Protein 1LB6 (pdb70)

CATH classification: 2.60.210.10

InterPro domains:
  IPR001293 Zinc finger, TRAF-type [PF02176] (204-261)
  IPR001293 Zinc finger, TRAF-type [PS50145] (151-192)
  IPR001293 Zinc finger, TRAF-type [PS50145] (204-258)
  IPR001841 Zinc finger, RING-type [PF13923] (69-107)
  IPR001841 Zinc finger, RING-type [PS50089] (70-109)
  IPR001841 Zinc finger, RING-type [SM00184] (70-108)
  IPR002083 MATH/TRAF domain [PS50144] (350-499)
  IPR002083 MATH/TRAF domain [SM00061] (355-482)
  IPR008974 TRAF-like [G3DSA:2.60.210.10] (304-502)
  IPR012227 TNF receptor-associated factor TRAF, metazoa [PIRSF015614] (44-505)
  IPR013083 Zinc finger, RING/FYVE/PHD-type [G3DSA:3.30.40.10] (50-160)
  IPR013083 Zinc finger, RING/FYVE/PHD-type [G3DSA:3.30.40.10] (161-210)
  IPR013083 Zinc finger, RING/FYVE/PHD-type [G3DSA:3.30.40.10] (211-270)
  IPR017907 Zinc finger, RING-type, conserved site [PS00518] (85-94)
  IPR027139 TNF receptor-associated factor 6, C3HC3D-type RING zinc finger [cd16643] (67-124)
  IPR037309 TNF receptor-associated factor 6, MATH domain [cd03776] (351-500)
  IPR041310 TNF receptor-associated factor 6, zinc finger 2 [PF18048] (157-183)
  IPR049342 TRAF1-6, MATH domain [PF21355] (373-496)

Organism: Homo sapiens (NCBI:txid9606)

B-factor: mean 21.4, std 8.07, range [10.92, 54.02]

Foldseek 3Di:
DDQKAKDKFKAALLVVLVVCLQVVHWDKDKGAFDARDVVGWTKIKIWTQAHCPDVVAHQAIWIWMWTFDDPNVVVDDPQDWFKKKKWWWFPDDVVPTDIQIDMGTDDRVDPSRGYDPHGIDPDIDTGPHSDGNVVVVVGVCADNRIIMMMMITDD/DDDDDDDDD

Solvent-accessible surface area: 9050 Å² total; per-residue (Å²): 157,185,121,58,12,87,57,66,14,145,8,33,104,1,19,128,32,38,122,30,4,110,104,103,98,109,8,62,35,59,6,82,35,15,70,16,34,168,77,2,5,54,2,2,0,22,1,33,4,36,58,42,81,25,162,228,12,28,43,63,0,2,0,3,5,2,3,27,56,12,129,46,14,108,143,28,89,66,38,1,110,19,41,2,89,0,2,0,34,6,30,33,129,75,110,113,112,113,70,50,62,33,74,4,95,13,96,60,117,39,111,3,4,74,101,7,128,84,96,95,7,58,51,0,3,0,4,35,44,3,3,63,20,88,14,23,192,116,88,61,0,48,117,135,65,26,0,33,0,55,0,32,2,45,111,204,57,126,25,89,51,51,85,96

Structure (mmCIF, N/CA/C/O backbone):
data_1LB6
#
_entry.id   1LB6
#
_cell.length_a   39.879
_cell.length_b   43.815
_cell.length_c   101.435
_cell.angle_alpha   90.00
_cell.angle_beta   90.00
_cell.angle_gamma   90.00
#
_symmetry.space_group_name_H-M   'P 21 21 21'
#
loop_
_entity.id
_entity.type
_entity.pdbx_description
1 polymer 'TNF receptor-associated factor 6'
2 polymer 'CD40 antigen'
3 water water
#
loop_
_atom_site.group_PDB
_atom_site.id
_atom_site.type_symbol
_atom_site.label_atom_id
_atom_site.label_alt_id
_ato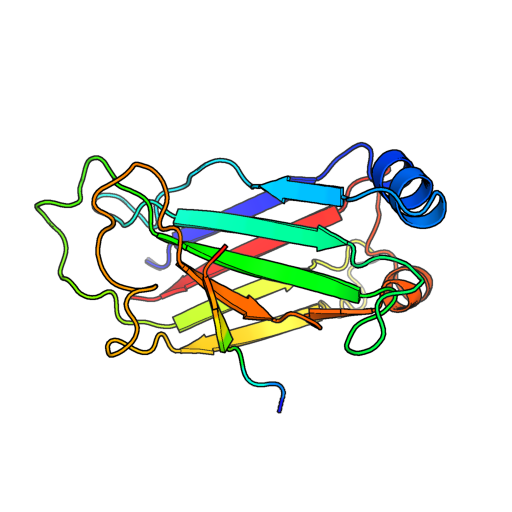m_site.label_comp_id
_atom_site.label_asym_id
_atom_site.label_entity_id
_atom_site.label_seq_id
_atom_site.pdbx_PDB_ins_code
_atom_site.Cartn_x
_atom_site.Cartn_y
_atom_site.Cartn_z
_atom_site.occupancy
_atom_site.B_iso_or_equiv
_atom_site.auth_seq_id
_atom_site.auth_comp_id
_atom_site.auth_asym_id
_atom_site.auth_atom_id
_atom_site.pdbx_PDB_model_num
ATOM 1 N N . GLN A 1 1 ? 4.120 8.098 38.950 1.00 27.27 347 GLN A N 1
ATOM 2 C CA . GLN A 1 1 ? 3.920 7.709 37.521 1.00 27.48 347 GLN A CA 1
ATOM 3 C C . GLN A 1 1 ? 4.482 8.773 36.586 1.00 27.73 347 GLN A C 1
ATOM 4 O O . GLN A 1 1 ? 4.625 9.937 36.965 1.00 27.44 347 GLN A O 1
ATOM 6 N N . GLN A 1 2 ? 4.823 8.364 35.370 1.00 28.15 348 GLN A N 1
ATOM 7 C CA . GLN A 1 2 ? 5.357 9.298 34.391 1.00 28.33 348 GLN A CA 1
ATOM 8 C C . GLN A 1 2 ? 4.165 9.995 33.745 1.00 28.28 348 GLN A C 1
ATOM 9 O O . GLN A 1 2 ? 3.025 9.569 33.931 1.00 28.37 348 GLN A O 1
ATOM 15 N N . CYS A 1 3 ? 4.398 11.077 33.007 1.00 27.72 349 CYS A N 1
ATOM 16 C CA . CYS A 1 3 ? 3.270 11.771 32.412 1.00 27.37 349 CYS A CA 1
ATOM 17 C C . CYS A 1 3 ? 3.427 12.215 30.961 1.00 26.00 349 CYS A C 1
ATOM 18 O O . CYS A 1 3 ? 2.519 12.839 30.423 1.00 25.95 349 CYS A O 1
ATOM 21 N N . ASN A 1 4 ? 4.544 11.891 30.319 1.00 24.42 350 ASN A N 1
ATOM 22 C CA . ASN A 1 4 ? 4.711 12.292 28.921 1.00 22.59 350 ASN A CA 1
ATOM 23 C C . ASN A 1 4 ? 3.854 11.453 27.975 1.00 21.47 350 ASN A C 1
ATOM 24 O O . ASN A 1 4 ? 3.647 10.259 28.198 1.00 20.87 350 ASN A O 1
ATOM 29 N N . GLY A 1 5 ? 3.355 12.099 26.924 1.00 19.93 351 GLY A N 1
ATOM 30 C CA . GLY A 1 5 ? 2.552 11.410 25.927 1.00 18.85 351 GLY A CA 1
ATOM 31 C C . GLY A 1 5 ? 3.499 10.853 24.883 1.00 17.95 351 GLY A C 1
ATOM 32 O O . GLY A 1 5 ? 4.341 11.577 24.359 1.00 17.88 351 GLY A O 1
ATOM 33 N N . ILE A 1 6 ? 3.363 9.571 24.571 1.00 17.05 352 ILE A N 1
ATOM 34 C CA . ILE A 1 6 ? 4.245 8.918 23.612 1.00 16.21 352 ILE A CA 1
ATOM 35 C C . ILE A 1 6 ? 3.431 8.163 22.568 1.00 15.34 352 ILE A C 1
ATOM 36 O O . ILE A 1 6 ? 2.486 7.452 22.905 1.00 14.87 352 ILE A O 1
ATOM 41 N N . TYR A 1 7 ? 3.800 8.322 21.301 1.00 14.52 353 TYR A N 1
ATOM 42 C CA . TYR A 1 7 ? 3.111 7.630 20.224 1.00 14.11 353 TYR A CA 1
ATOM 43 C C . TYR A 1 7 ? 4.126 6.836 19.415 1.00 14.20 353 TYR A C 1
ATOM 44 O O . TYR A 1 7 ? 5.234 7.313 19.161 1.00 13.97 353 TYR A O 1
ATOM 53 N N . ILE A 1 8 ? 3.742 5.625 19.022 1.00 13.30 354 ILE A N 1
ATOM 54 C CA . ILE A 1 8 ? 4.596 4.766 18.209 1.00 13.45 354 ILE A CA 1
ATOM 55 C C . ILE A 1 8 ? 3.927 4.647 16.846 1.00 13.65 354 ILE A C 1
ATOM 56 O O . ILE A 1 8 ? 2.813 4.137 16.728 1.00 13.10 354 ILE A O 1
ATOM 61 N N . TRP A 1 9 ? 4.607 5.140 15.821 1.00 13.54 355 TRP A N 1
ATOM 62 C CA . TRP A 1 9 ? 4.069 5.103 14.470 1.00 14.10 355 TRP A CA 1
ATOM 63 C C . TRP A 1 9 ? 4.711 3.988 13.657 1.00 15.32 355 TRP A C 1
ATOM 64 O O . TRP A 1 9 ? 5.916 3.994 13.404 1.00 15.13 355 TRP A O 1
ATOM 75 N N . LYS A 1 10 ? 3.895 3.012 13.274 1.00 16.37 356 LYS A N 1
ATOM 76 C CA . LYS A 1 10 ? 4.379 1.892 12.483 1.00 17.96 356 LYS A CA 1
ATOM 77 C C . LYS A 1 10 ? 4.076 2.168 11.015 1.00 17.57 356 LYS A C 1
ATOM 78 O O . LYS A 1 10 ? 2.918 2.302 10.626 1.00 17.67 356 LYS A O 1
ATOM 84 N N . ILE A 1 11 ? 5.123 2.267 10.208 1.00 17.52 357 ILE A N 1
ATOM 85 C CA . ILE A 1 11 ? 4.965 2.511 8.780 1.00 17.98 357 ILE A CA 1
ATOM 86 C C . ILE A 1 11 ? 5.279 1.223 8.013 1.00 18.12 357 ILE A C 1
ATOM 87 O O . ILE A 1 11 ? 6.447 0.880 7.810 1.00 18.06 357 ILE A O 1
ATOM 92 N N . GLY A 1 12 ? 4.229 0.521 7.586 1.00 18.40 358 GLY A N 1
ATOM 93 C CA . GLY A 1 12 ? 4.403 -0.728 6.858 1.00 18.80 358 GLY A CA 1
ATOM 94 C C . GLY A 1 12 ? 4.641 -0.550 5.365 1.00 19.16 358 GLY A C 1
ATOM 95 O O . GLY A 1 12 ? 4.672 0.574 4.875 1.00 18.50 358 GLY A O 1
ATOM 96 N N . ASN A 1 13 ? 4.798 -1.660 4.643 1.00 19.72 359 ASN A N 1
ATOM 97 C CA . ASN A 1 13 ? 5.041 -1.630 3.197 1.00 20.43 359 ASN A CA 1
ATOM 98 C C . ASN A 1 13 ? 6.086 -0.568 2.860 1.00 19.88 359 ASN A C 1
ATOM 99 O O . ASN A 1 13 ? 5.933 0.184 1.896 1.00 19.46 359 ASN A O 1
ATOM 104 N N . PHE A 1 14 ? 7.154 -0.506 3.644 1.00 19.63 360 PHE A N 1
ATOM 105 C CA . PHE A 1 14 ? 8.166 0.510 3.410 1.00 19.60 360 PHE A CA 1
ATOM 106 C C . PHE A 1 14 ? 8.898 0.323 2.084 1.00 19.46 360 PHE A C 1
ATOM 107 O O . PHE A 1 14 ? 9.242 1.298 1.417 1.00 19.26 360 PHE A O 1
ATOM 115 N N . GLY A 1 15 ? 9.144 -0.927 1.708 1.00 19.36 361 GLY A N 1
ATOM 116 C CA . GLY A 1 15 ? 9.825 -1.194 0.455 1.00 19.83 361 GLY A CA 1
ATOM 117 C C . GLY A 1 15 ? 9.109 -0.536 -0.708 1.00 20.19 361 GLY A C 1
ATOM 118 O O . GLY A 1 15 ? 9.739 -0.082 -1.670 1.00 20.32 361 GLY A O 1
ATOM 119 N N . MET A 1 16 ? 7.783 -0.474 -0.614 1.00 20.55 362 MET A N 1
ATOM 120 C CA . MET A 1 16 ? 6.969 0.132 -1.659 1.00 20.91 362 MET A CA 1
ATOM 121 C C . MET A 1 16 ? 7.245 1.635 -1.745 1.00 20.09 362 MET A C 1
ATOM 122 O O . MET A 1 16 ? 7.334 2.200 -2.837 1.00 18.97 362 MET A O 1
ATOM 127 N N . HIS A 1 17 ? 7.371 2.279 -0.586 1.00 18.60 363 HIS A N 1
ATOM 128 C CA . HIS A 1 17 ? 7.649 3.712 -0.539 1.00 17.94 363 HIS A CA 1
ATOM 129 C C . HIS A 1 17 ? 9.025 4.004 -1.136 1.00 17.55 363 HIS A C 1
ATOM 130 O O . HIS A 1 17 ? 9.200 4.989 -1.852 1.00 17.00 363 HIS A O 1
ATOM 137 N N . LEU A 1 18 ? 9.998 3.147 -0.842 1.00 17.39 364 LEU A N 1
ATOM 138 C CA . LEU A 1 18 ? 11.343 3.335 -1.381 1.00 17.92 364 LEU A CA 1
ATOM 139 C C . LEU A 1 18 ? 11.346 3.237 -2.904 1.00 17.95 364 LEU A C 1
ATOM 140 O O . LEU A 1 18 ? 11.984 4.046 -3.585 1.00 16.66 364 LEU A O 1
ATOM 145 N N . LYS A 1 19 ? 10.625 2.257 -3.442 1.00 18.13 365 LYS A N 1
ATOM 146 C CA . LYS A 1 19 ? 10.568 2.092 -4.891 1.00 19.03 365 LYS A CA 1
ATOM 147 C C . LYS A 1 19 ? 9.959 3.330 -5.537 1.00 18.90 365 LYS A C 1
ATOM 148 O O . LYS A 1 19 ? 10.402 3.768 -6.596 1.00 18.91 365 LYS A O 1
ATOM 154 N N . CYS A 1 20 ? 8.939 3.880 -4.890 1.00 18.77 366 CYS A N 1
ATOM 155 C CA . CYS A 1 20 ? 8.266 5.067 -5.387 1.00 18.85 366 CYS A CA 1
ATOM 156 C C . CYS A 1 20 ? 9.248 6.246 -5.418 1.00 17.99 366 CYS A C 1
ATOM 157 O O . CYS A 1 20 ? 9.349 6.953 -6.419 1.00 17.39 366 CYS A O 1
ATOM 160 N N . GLN A 1 21 ? 9.978 6.439 -4.323 1.00 17.58 367 GLN A N 1
ATOM 161 C CA . GLN A 1 21 ? 10.955 7.520 -4.221 1.00 17.02 367 GLN A CA 1
ATOM 162 C C . GLN A 1 21 ? 12.013 7.389 -5.318 1.00 17.33 367 GLN A C 1
ATOM 163 O O . GLN A 1 21 ? 12.432 8.380 -5.911 1.00 16.38 367 GLN A O 1
ATOM 169 N N . GLU A 1 22 ? 12.427 6.159 -5.600 1.00 17.79 368 GLU A N 1
ATOM 170 C CA . GLU A 1 22 ? 13.437 5.910 -6.622 1.00 19.17 368 GLU A CA 1
ATOM 171 C C . GLU A 1 22 ? 12.895 6.167 -8.026 1.00 19.42 368 GLU A C 1
ATOM 172 O O . GLU A 1 22 ? 13.650 6.402 -8.966 1.00 19.63 368 GLU A O 1
ATOM 178 N N . GLU A 1 23 ? 11.574 6.151 -8.147 1.00 20.05 369 GLU A N 1
ATOM 179 C CA . GLU A 1 23 ? 10.895 6.389 -9.412 1.00 21.04 369 GLU A CA 1
ATOM 180 C C . GLU A 1 23 ? 10.687 7.907 -9.553 1.00 20.93 369 GLU A C 1
ATOM 181 O O . GLU A 1 23 ? 10.077 8.385 -10.510 1.00 21.33 369 GLU A O 1
ATOM 187 N N . GLU A 1 24 ? 11.220 8.651 -8.586 1.00 20.40 370 GLU A N 1
ATOM 188 C CA . GLU A 1 24 ? 11.130 10.115 -8.548 1.00 20.30 370 GLU A CA 1
ATOM 189 C C . GLU A 1 24 ? 9.710 10.641 -8.329 1.00 20.12 370 GLU A C 1
ATOM 190 O O . GLU A 1 24 ? 9.342 11.708 -8.828 1.00 19.69 370 GLU A O 1
ATOM 196 N N . LYS A 1 25 ? 8.915 9.883 -7.583 1.00 19.64 371 LYS A N 1
ATOM 197 C CA . LYS A 1 25 ? 7.549 10.283 -7.273 1.00 19.63 371 LYS A CA 1
ATOM 198 C C . LYS A 1 25 ? 7.483 10.679 -5.804 1.00 18.76 371 LYS A C 1
ATOM 199 O O . LYS A 1 25 ? 8.196 10.119 -4.971 1.00 17.93 371 LYS A O 1
ATOM 205 N N . PRO A 1 26 ? 6.630 11.658 -5.470 1.00 17.83 372 PRO A N 1
ATOM 206 C CA . PRO A 1 26 ? 6.530 12.080 -4.078 1.00 17.23 372 PRO A CA 1
ATOM 207 C C . PRO A 1 26 ? 6.098 10.968 -3.148 1.00 16.57 372 PRO A C 1
ATOM 208 O O . PRO A 1 26 ? 5.290 10.111 -3.511 1.00 16.40 372 PRO A O 1
ATOM 212 N N . VAL A 1 27 ? 6.670 10.988 -1.952 1.00 15.23 373 VAL A N 1
ATOM 213 C CA . VAL A 1 27 ? 6.344 10.035 -0.910 1.00 14.47 373 VAL A CA 1
ATOM 214 C C . VAL A 1 27 ? 6.115 10.870 0.342 1.00 13.85 373 VAL A C 1
ATOM 215 O O . VAL A 1 27 ? 7.066 11.328 0.971 1.00 13.70 373 VAL A O 1
ATOM 219 N N . VAL A 1 28 ? 4.847 11.085 0.678 1.00 13.53 374 VAL A N 1
ATOM 220 C CA . VAL A 1 28 ? 4.470 11.866 1.851 1.00 13.64 374 VAL A CA 1
ATOM 221 C C . VAL A 1 28 ? 3.393 11.088 2.589 1.00 13.66 374 VAL A C 1
ATOM 222 O O . VAL A 1 28 ? 2.350 10.779 2.020 1.00 13.71 374 VAL A O 1
ATOM 226 N N . ILE A 1 29 ? 3.652 10.770 3.852 1.00 13.43 375 ILE A N 1
ATOM 227 C CA . ILE A 1 29 ? 2.701 10.017 4.657 1.00 14.37 375 ILE A CA 1
ATOM 228 C C . ILE A 1 29 ? 2.597 10.647 6.035 1.00 14.17 375 ILE A C 1
ATOM 229 O O . ILE A 1 29 ? 3.553 11.237 6.528 1.00 14.47 375 ILE A O 1
ATOM 234 N N . HIS A 1 30 ? 1.432 10.525 6.652 1.00 13.97 376 HIS A N 1
ATOM 235 C CA . HIS A 1 30 ? 1.208 11.107 7.970 1.00 13.83 376 HIS A CA 1
ATOM 236 C C . HIS A 1 30 ? 0.808 10.037 8.965 1.00 13.87 376 HIS A C 1
ATOM 237 O O . HIS A 1 30 ? 0.253 9.008 8.593 1.00 14.05 376 HIS A O 1
ATOM 244 N N . SER A 1 31 ? 1.090 10.287 10.235 1.00 13.59 377 SER A N 1
ATOM 245 C CA . SER A 1 31 ? 0.700 9.353 11.279 1.00 13.49 377 SER A CA 1
ATOM 246 C C . SER A 1 31 ? -0.735 9.695 11.618 1.00 13.75 377 SER A C 1
ATOM 247 O O . SER A 1 31 ? -1.236 10.752 11.239 1.00 13.54 377 SER A O 1
ATOM 250 N N . PRO A 1 32 ? -1.438 8.775 12.284 1.00 14.57 378 PRO A N 1
ATOM 251 C CA . PRO A 1 32 ? -2.812 9.127 12.642 1.00 14.75 378 PRO A CA 1
ATOM 252 C C . PRO A 1 32 ? -2.668 10.270 13.666 1.00 14.94 378 PRO A C 1
ATOM 2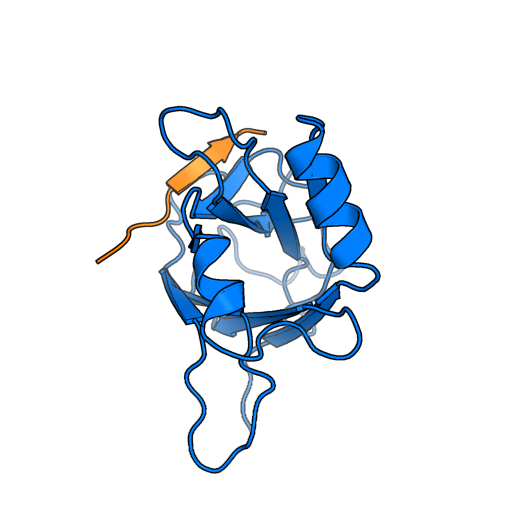53 O O . PRO A 1 32 ? -1.584 10.459 14.238 1.00 15.23 378 PRO A O 1
ATOM 257 N N . GLY A 1 33 ? -3.729 11.034 13.898 1.00 15.32 379 GLY A N 1
ATOM 258 C CA . GLY A 1 33 ? -3.639 12.094 14.887 1.00 15.19 379 GLY A CA 1
ATOM 259 C C . GLY A 1 33 ? -3.603 11.392 16.230 1.00 15.35 379 GLY A C 1
ATOM 260 O O . GLY A 1 33 ? -4.294 10.393 16.413 1.00 15.41 379 GLY A O 1
ATOM 261 N N . PHE A 1 34 ? -2.791 11.878 17.158 1.00 14.92 380 PHE A N 1
ATOM 262 C CA . PHE A 1 34 ? -2.708 11.248 18.469 1.00 14.90 380 PHE A CA 1
ATOM 263 C C . PHE A 1 34 ? -2.674 12.310 19.554 1.00 14.74 380 PHE A C 1
ATOM 264 O O . PHE A 1 34 ? -2.243 13.442 19.311 1.00 13.56 380 PHE A O 1
ATOM 272 N N . TYR A 1 35 ? -3.159 11.949 20.739 1.00 14.83 381 TYR A N 1
ATOM 273 C CA . TYR A 1 35 ? -3.185 12.881 21.860 1.00 15.82 381 TYR A CA 1
ATOM 274 C C . TYR A 1 35 ? -2.027 12.703 22.825 1.00 16.16 381 TYR A C 1
ATOM 275 O O . TYR A 1 35 ? -1.602 11.585 23.117 1.00 16.23 381 TYR A O 1
ATOM 284 N N . THR A 1 36 ? -1.517 13.823 23.323 1.00 15.71 382 THR A N 1
ATOM 285 C CA . THR A 1 36 ? -0.391 13.789 24.242 1.00 15.96 382 THR A CA 1
ATOM 286 C C . THR A 1 36 ? -0.833 13.340 25.628 1.00 16.08 382 THR A C 1
ATOM 287 O O . THR A 1 36 ? -0.005 13.099 26.498 1.00 16.33 382 THR A O 1
ATOM 291 N N . GLY A 1 37 ? -2.144 13.210 25.803 1.00 16.39 383 GLY A N 1
ATOM 292 C CA . GLY A 1 37 ? -2.714 12.798 27.075 1.00 17.07 383 GLY A CA 1
ATOM 293 C C . GLY A 1 37 ? -4.176 13.211 27.128 1.00 17.25 383 GLY A C 1
ATOM 294 O O . GLY A 1 37 ? -4.738 13.626 26.118 1.00 17.28 383 GLY A O 1
ATOM 295 N N . LYS A 1 38 ? -4.803 13.094 28.291 1.00 17.33 384 LYS A N 1
ATOM 296 C CA . LYS A 1 38 ? -6.203 13.490 28.431 1.00 17.44 384 LYS A CA 1
ATOM 297 C C . LYS A 1 38 ? -6.376 14.293 29.717 1.00 17.32 384 LYS A C 1
ATOM 298 O O . LYS A 1 38 ? -6.346 13.737 30.815 1.00 17.35 384 LYS A O 1
ATOM 304 N N . PRO A 1 39 ? -6.538 15.620 29.596 1.00 17.01 385 PRO A N 1
ATOM 305 C CA . PRO A 1 39 ? -6.559 16.359 28.334 1.00 16.52 385 PRO A CA 1
ATOM 306 C C . PRO A 1 39 ? -5.158 16.406 27.737 1.00 15.89 385 PRO A C 1
ATOM 307 O O . PRO A 1 39 ? -4.163 16.297 28.456 1.00 16.13 385 PRO A O 1
ATOM 311 N N . GLY A 1 40 ? -5.085 16.572 26.423 1.00 14.88 386 GLY A N 1
ATOM 312 C CA . GLY A 1 40 ? -3.796 16.637 25.761 1.00 13.63 386 GLY A CA 1
ATOM 313 C C . GLY A 1 40 ? -3.946 17.211 24.369 1.00 12.94 386 GLY A C 1
ATOM 314 O O . GLY A 1 40 ? -5.063 17.358 23.874 1.00 12.92 386 GLY A O 1
ATOM 315 N N . TYR A 1 41 ? -2.829 17.546 23.737 1.00 12.59 387 TYR A N 1
ATOM 316 C CA . TYR A 1 41 ? -2.878 18.101 22.393 1.00 12.84 387 TYR A CA 1
ATOM 317 C C . TYR A 1 41 ? -2.996 16.987 21.375 1.00 12.85 387 TYR A C 1
ATOM 318 O O . TYR A 1 41 ? -2.481 15.884 21.586 1.00 12.51 387 TYR A O 1
ATOM 327 N N . LYS A 1 42 ? -3.676 17.281 20.272 1.00 12.92 388 LYS A N 1
ATOM 328 C CA . LYS A 1 42 ? -3.796 16.326 19.184 1.00 13.26 388 LYS A CA 1
ATOM 329 C C . LYS A 1 42 ? -2.708 16.756 18.211 1.00 13.22 388 LYS A C 1
ATOM 330 O O . LYS A 1 42 ? -2.662 17.914 17.784 1.00 12.84 388 LYS A O 1
ATOM 336 N N . LEU A 1 43 ? -1.825 15.832 17.867 1.00 13.07 389 LEU A N 1
ATOM 337 C CA . LEU A 1 43 ? -0.740 16.137 16.949 1.00 12.93 389 LEU A CA 1
ATOM 338 C C . LEU A 1 43 ? -0.648 15.004 15.946 1.00 12.64 389 LEU A C 1
ATOM 339 O O . LEU A 1 43 ? -1.265 13.955 16.126 1.00 12.29 389 LEU A O 1
ATOM 344 N N . CYS A 1 44 ? 0.119 15.221 14.884 1.00 12.61 390 CYS A N 1
ATOM 345 C CA . CYS A 1 44 ? 0.364 14.155 13.925 1.00 12.83 390 CYS A CA 1
ATOM 346 C C . CYS A 1 44 ? 1.751 14.386 13.352 1.00 13.07 390 CYS A C 1
ATOM 347 O O . CYS A 1 44 ? 2.273 15.508 13.370 1.00 13.43 390 CYS A O 1
ATOM 350 N N . MET A 1 45 ? 2.374 13.317 12.887 1.00 12.16 391 MET A N 1
ATOM 351 C CA . MET A 1 45 ? 3.687 13.444 12.302 1.00 12.39 391 MET A CA 1
ATOM 352 C C . MET A 1 45 ? 3.561 13.372 10.801 1.00 12.62 391 MET A C 1
ATOM 353 O O . MET A 1 45 ? 2.620 12.783 10.264 1.00 12.13 391 MET A O 1
ATOM 358 N N . ARG A 1 46 ? 4.531 13.980 10.141 1.00 13.15 392 ARG A N 1
ATOM 359 C CA . ARG A 1 46 ? 4.608 14.039 8.693 1.00 13.70 392 ARG A CA 1
ATOM 360 C C . ARG A 1 46 ? 5.971 13.512 8.277 1.00 13.11 392 ARG A C 1
ATOM 361 O O . ARG A 1 46 ? 6.991 14.024 8.731 1.00 12.77 392 ARG A O 1
ATOM 369 N N . LEU A 1 47 ? 5.987 12.481 7.435 1.00 12.31 393 LEU A N 1
ATOM 370 C CA . LEU A 1 47 ? 7.246 11.939 6.940 1.00 13.05 393 LEU A CA 1
ATOM 371 C C . LEU A 1 47 ? 7.291 12.071 5.420 1.00 12.73 393 LEU A C 1
ATOM 372 O O . LEU A 1 47 ? 6.357 11.689 4.717 1.00 13.06 393 LEU A O 1
ATOM 377 N N . HIS A 1 48 ? 8.388 12.639 4.937 1.00 13.82 394 HIS A N 1
ATOM 378 C CA . HIS A 1 48 ? 8.641 12.871 3.516 1.00 15.47 394 HIS A CA 1
ATOM 379 C C . HIS A 1 48 ? 9.890 12.108 3.108 1.00 15.33 394 HIS A C 1
ATOM 380 O O . HIS A 1 48 ? 10.873 12.146 3.830 1.00 15.75 394 HIS A O 1
ATOM 387 N N . LEU A 1 49 ? 9.864 11.419 1.975 1.00 15.47 395 LEU A N 1
ATOM 388 C CA . LEU A 1 49 ? 11.090 10.815 1.482 1.00 15.45 395 LEU A CA 1
ATOM 389 C C . LEU A 1 49 ? 11.436 11.783 0.355 1.00 15.98 395 LEU A C 1
ATOM 390 O O . LEU A 1 49 ? 10.762 11.806 -0.670 1.00 16.03 395 LEU A O 1
ATOM 395 N N . GLN A 1 50 ? 12.452 12.612 0.561 1.00 17.02 396 GLN A N 1
ATOM 396 C CA . GLN A 1 50 ? 12.840 13.575 -0.460 1.00 18.20 396 GLN A CA 1
ATOM 397 C C . GLN A 1 50 ? 13.300 12.828 -1.715 1.00 18.18 396 GLN A C 1
ATOM 398 O O . GLN A 1 50 ? 13.857 11.731 -1.618 1.00 17.95 396 GLN A O 1
ATOM 404 N N . LEU A 1 51 ? 13.061 13.419 -2.887 1.00 18.08 397 LEU A N 1
ATOM 405 C CA . LEU A 1 51 ? 13.452 12.825 -4.180 1.00 18.42 397 LEU A CA 1
ATOM 406 C C . LEU A 1 51 ? 14.945 12.588 -4.259 1.00 17.94 397 LEU A C 1
ATOM 407 O O . LEU A 1 51 ? 15.718 13.242 -3.566 1.00 17.84 397 LEU A O 1
ATOM 412 N N . PRO A 1 52 ? 15.375 11.644 -5.107 1.00 18.22 398 PRO A N 1
ATOM 413 C CA . PRO A 1 52 ? 16.795 11.336 -5.252 1.00 18.81 398 PRO A CA 1
ATOM 414 C C . PRO A 1 52 ? 17.527 12.538 -5.826 1.00 19.51 398 PRO A C 1
ATOM 415 O O . PRO A 1 52 ? 18.739 12.679 -5.670 1.00 19.14 398 PRO A O 1
ATOM 419 N N . THR A 1 53 ? 16.749 13.426 -6.426 1.00 20.60 399 THR A N 1
ATOM 420 C CA . THR A 1 53 ? 17.266 14.605 -7.084 1.00 22.40 399 THR A CA 1
ATOM 421 C C . THR A 1 53 ? 17.090 15.945 -6.370 1.00 24.31 399 THR A C 1
ATOM 422 O O . THR A 1 53 ? 17.500 16.973 -6.907 1.00 24.70 399 THR A O 1
ATOM 426 N N . ALA A 1 54 ? 16.495 15.955 -5.179 1.00 25.87 400 ALA A N 1
ATOM 427 C CA . ALA A 1 54 ? 16.292 17.210 -4.447 1.00 28.09 400 ALA A CA 1
ATOM 428 C C . ALA A 1 54 ? 17.661 17.775 -4.050 1.00 29.55 400 ALA A C 1
ATOM 429 O O . ALA A 1 54 ? 18.357 17.173 -3.251 1.00 30.45 400 ALA A O 1
ATOM 431 N N . GLN A 1 55 ? 18.048 18.933 -4.578 1.00 31.16 401 GLN A N 1
ATOM 432 C CA . GLN A 1 55 ? 19.380 19.452 -4.247 1.00 32.39 401 GLN A CA 1
ATOM 433 C C . GLN A 1 55 ? 19.684 19.749 -2.778 1.00 32.58 401 GLN A C 1
ATOM 434 O O . GLN A 1 55 ? 20.646 19.204 -2.233 1.00 33.35 401 GLN A O 1
ATOM 440 N N . ARG A 1 56 ? 18.927 20.626 -2.126 1.00 32.30 402 ARG A N 1
ATOM 441 C CA . ARG A 1 56 ? 19.231 20.870 -0.713 1.00 31.70 402 ARG A CA 1
ATOM 442 C C . ARG A 1 56 ? 19.206 19.571 0.099 1.00 30.14 402 ARG A C 1
ATOM 443 O O . ARG A 1 56 ? 20.075 19.340 0.939 1.00 30.91 402 ARG A O 1
ATOM 451 N N . CYS A 1 57 ? 18.224 18.710 -0.162 1.00 27.62 403 CYS A N 1
ATOM 452 C CA . CYS A 1 57 ? 18.066 17.479 0.631 1.00 25.24 403 CYS A CA 1
ATOM 453 C C . CYS A 1 57 ? 17.813 16.138 -0.073 1.00 23.41 403 CYS A C 1
ATOM 454 O O . CYS A 1 57 ? 16.945 15.369 0.362 1.00 22.38 403 CYS A O 1
ATOM 457 N N . ALA A 1 58 ? 18.562 15.827 -1.120 1.00 21.21 404 ALA A N 1
ATOM 458 C CA . ALA A 1 58 ? 18.353 14.570 -1.823 1.00 19.30 404 ALA A CA 1
ATOM 459 C C . ALA A 1 58 ? 18.510 13.310 -0.973 1.00 17.58 404 ALA A C 1
ATOM 460 O O . ALA A 1 58 ? 19.450 13.183 -0.199 1.00 16.61 404 ALA A O 1
ATOM 462 N N . ASN A 1 59 ? 17.575 12.379 -1.145 1.00 16.45 405 ASN A N 1
ATOM 463 C CA . ASN A 1 59 ? 17.609 11.081 -0.469 1.00 15.33 405 ASN A CA 1
ATOM 464 C C . ASN A 1 59 ? 17.493 11.096 1.061 1.00 14.76 405 ASN A C 1
ATOM 465 O O . ASN A 1 59 ? 17.977 10.180 1.732 1.00 13.79 405 ASN A O 1
ATOM 470 N N . TYR A 1 60 ? 16.840 12.115 1.607 1.00 14.61 406 TYR A N 1
ATOM 471 C CA . TYR A 1 60 ? 16.646 12.202 3.045 1.00 14.49 406 TYR A CA 1
ATOM 472 C C . TYR A 1 60 ? 15.229 11.896 3.483 1.00 14.11 406 TYR A C 1
ATOM 473 O O . TYR A 1 60 ? 14.273 12.039 2.726 1.00 14.15 406 TYR A O 1
ATOM 482 N N . ILE A 1 61 ? 15.114 11.471 4.730 1.00 13.90 407 ILE A N 1
ATOM 483 C CA . ILE A 1 61 ? 13.812 11.241 5.326 1.00 13.30 407 ILE A 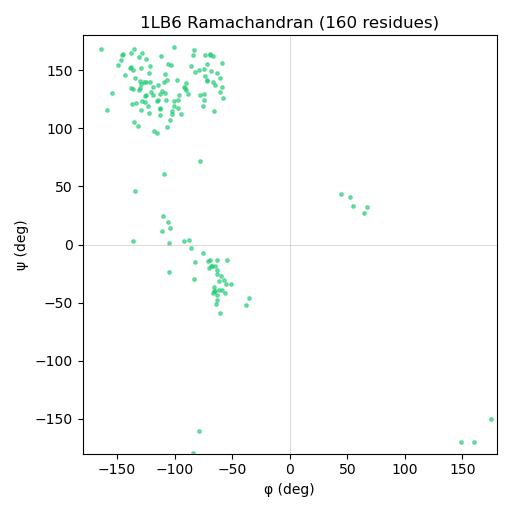CA 1
ATOM 484 C C . ILE A 1 61 ? 13.601 12.558 6.065 1.00 12.60 407 ILE A C 1
ATOM 485 O O . ILE A 1 61 ? 14.498 13.004 6.785 1.00 12.65 407 ILE A O 1
ATOM 490 N N . SER A 1 62 ? 12.455 13.199 5.850 1.00 12.38 408 SER A N 1
ATOM 491 C CA . SER A 1 62 ? 12.131 14.450 6.534 1.00 12.38 408 SER A CA 1
ATOM 492 C C . SER A 1 62 ? 11.066 14.069 7.555 1.00 12.68 408 SER A C 1
ATOM 493 O O . SER A 1 62 ? 10.210 13.233 7.266 1.00 12.54 408 SER A O 1
ATOM 496 N N . LEU A 1 63 ? 11.113 14.664 8.742 1.00 12.36 409 LEU A N 1
ATOM 497 C CA . LEU A 1 63 ? 10.137 14.339 9.777 1.00 12.65 409 LEU A CA 1
ATOM 498 C C . LEU A 1 63 ? 9.662 15.623 10.453 1.00 13.04 409 LEU A C 1
ATOM 499 O O . LEU A 1 63 ? 10.471 16.355 11.018 1.00 12.79 409 LEU A O 1
ATOM 504 N N . PHE A 1 64 ? 8.359 15.889 10.401 1.00 13.32 410 PHE A N 1
ATOM 505 C CA . PHE A 1 64 ? 7.796 17.080 11.031 1.00 13.61 410 PHE A CA 1
ATOM 506 C C . PHE A 1 64 ? 6.620 16.761 11.943 1.00 13.24 410 PHE A C 1
ATOM 507 O O . PHE A 1 64 ? 6.054 15.671 11.898 1.00 13.05 410 PHE A O 1
ATOM 515 N N . VAL A 1 65 ? 6.269 17.735 12.776 1.00 13.04 411 VAL A N 1
ATOM 516 C CA . VAL A 1 65 ? 5.139 17.624 13.691 1.00 13.19 411 VAL A CA 1
ATOM 517 C C . VAL A 1 65 ? 4.151 18.750 13.389 1.00 12.95 411 VAL A C 1
ATOM 518 O O . VAL A 1 65 ? 4.545 19.889 13.107 1.00 12.82 411 VAL A O 1
ATOM 522 N N . HIS A 1 66 ? 2.868 18.413 13.439 1.00 12.89 412 HIS A N 1
ATOM 523 C CA . HIS A 1 66 ? 1.785 19.360 13.183 1.00 12.85 412 HIS A CA 1
ATOM 524 C C . HIS A 1 66 ? 0.814 19.338 14.351 1.00 13.16 412 HIS A C 1
ATOM 525 O O . HIS A 1 66 ? 0.514 18.271 14.889 1.00 12.06 412 HIS A O 1
ATOM 532 N N . THR A 1 67 ? 0.328 20.513 14.743 1.00 13.00 413 THR A N 1
ATOM 533 C CA . THR A 1 67 ? -0.683 20.579 15.784 1.00 13.03 413 THR A CA 1
ATOM 534 C C . THR A 1 67 ? -1.983 20.391 15.018 1.00 13.31 413 THR A C 1
ATOM 535 O O . THR A 1 67 ? -2.047 20.692 13.827 1.00 13.09 413 THR A O 1
ATOM 539 N N . MET A 1 68 ? -3.010 19.882 15.684 1.00 13.25 414 MET A N 1
ATOM 540 C CA . MET A 1 68 ? -4.298 19.674 15.036 1.00 14.26 414 MET A CA 1
ATOM 541 C C . MET A 1 68 ? -5.377 20.120 16.004 1.00 14.24 414 MET A C 1
ATOM 542 O O . MET A 1 68 ? -5.103 20.293 17.186 1.00 14.07 414 MET A O 1
ATOM 547 N N . GLN A 1 69 ? -6.596 20.314 15.509 1.00 14.85 415 GLN A N 1
ATOM 548 C CA . GLN A 1 69 ? -7.692 20.701 16.390 1.00 15.30 415 GLN A CA 1
ATOM 549 C C . GLN A 1 69 ? -8.081 19.446 17.163 1.00 15.77 415 GLN A C 1
ATOM 550 O O . GLN A 1 69 ? -8.487 18.447 16.566 1.00 15.30 415 GLN A O 1
ATOM 556 N N . GLY A 1 70 ? -7.953 19.498 18.487 1.00 16.11 416 GLY A N 1
ATOM 557 C CA . GLY A 1 70 ? -8.277 18.343 19.306 1.00 16.67 416 GLY A CA 1
ATOM 558 C C . GLY A 1 70 ? -9.507 18.535 20.173 1.00 17.29 416 GLY A C 1
ATOM 559 O O . GLY A 1 70 ? -9.939 19.665 20.421 1.00 16.96 416 GLY A O 1
ATOM 560 N N . GLU A 1 71 ? -10.062 17.430 20.659 1.00 17.40 417 GLU A N 1
ATOM 561 C CA . GLU A 1 71 ? -11.268 17.491 21.480 1.00 18.39 417 GLU A CA 1
ATOM 562 C C . GLU A 1 71 ? -11.082 18.101 22.872 1.00 17.83 417 GLU A C 1
ATOM 563 O O . GLU A 1 71 ? -12.066 18.453 23.529 1.00 17.35 417 GLU A O 1
ATOM 569 N N . TYR A 1 72 ? -9.836 18.261 23.314 1.00 16.90 418 TYR A N 1
ATOM 570 C CA . TYR A 1 72 ? -9.576 18.833 24.639 1.00 16.83 418 TYR A CA 1
ATOM 571 C C . TYR A 1 72 ? -8.932 20.221 24.563 1.00 16.65 418 TYR A C 1
ATOM 572 O O . TYR A 1 72 ? -8.467 20.746 25.574 1.00 16.23 418 TYR A O 1
ATOM 581 N N . ASP A 1 73 ? -8.920 20.819 23.377 1.00 16.28 419 ASP A N 1
ATOM 582 C CA . ASP A 1 73 ? -8.290 22.125 23.196 1.00 16.19 419 ASP A CA 1
ATOM 583 C C . ASP A 1 73 ? -8.711 23.227 24.172 1.00 16.45 419 ASP A C 1
ATOM 584 O O . ASP A 1 73 ? -7.891 24.074 24.534 1.00 16.02 419 ASP A O 1
ATOM 589 N N . SER A 1 74 ? -9.970 23.215 24.606 1.00 16.80 420 SER A N 1
ATOM 590 C CA . SER A 1 74 ? -10.456 24.237 25.532 1.00 17.40 420 SER A CA 1
ATOM 591 C C . SER A 1 74 ? -9.874 24.106 26.950 1.00 17.18 420 SER A C 1
ATOM 592 O O . SER A 1 74 ? -9.978 25.031 27.761 1.00 17.12 420 SER A O 1
ATOM 595 N N . HIS A 1 75 ? -9.256 22.965 27.250 1.00 16.79 421 HIS A N 1
ATOM 596 C CA . HIS A 1 75 ? -8.649 22.750 28.563 1.00 16.85 421 HIS A CA 1
ATOM 597 C C . HIS A 1 75 ? -7.124 22.717 28.518 1.00 16.08 421 HIS A C 1
ATOM 598 O O . HIS A 1 75 ? -6.487 22.138 29.394 1.00 15.69 421 HIS A O 1
ATOM 605 N N . LEU A 1 76 ? -6.538 23.349 27.509 1.00 15.32 422 LEU A N 1
ATOM 606 C CA . LEU A 1 76 ? -5.085 23.367 27.360 1.00 14.53 422 LEU A CA 1
ATOM 607 C C . LEU A 1 76 ? -4.529 24.774 27.163 1.00 13.87 422 LEU A C 1
ATOM 608 O O . LEU A 1 76 ? -5.220 25.662 26.680 1.00 13.29 422 LEU A O 1
ATOM 613 N N . PRO A 1 77 ? -3.276 24.996 27.574 1.00 13.56 423 PRO A N 1
ATOM 614 C CA . PRO A 1 77 ? -2.653 26.307 27.406 1.00 13.22 423 PRO A CA 1
ATOM 615 C C . PRO A 1 77 ? -2.182 26.463 25.949 1.00 13.04 423 PRO A C 1
ATOM 616 O O . PRO A 1 77 ? -1.847 25.478 25.287 1.00 12.08 423 PRO A O 1
ATOM 620 N N . TRP A 1 78 ? -2.167 27.696 25.452 1.00 12.93 424 TRP A N 1
ATOM 621 C CA . TRP A 1 78 ? -1.700 27.969 24.099 1.00 13.02 424 TRP A CA 1
ATOM 622 C C . TRP A 1 78 ? -0.951 29.294 24.107 1.00 13.44 424 TRP A C 1
ATOM 623 O O . TRP A 1 78 ? -1.306 30.204 24.855 1.00 13.55 424 TRP A O 1
ATOM 634 N N . PRO A 1 79 ? 0.099 29.424 23.278 1.00 13.85 425 PRO A N 1
ATOM 635 C CA . PRO A 1 79 ? 0.630 28.425 22.346 1.00 13.88 425 PRO A CA 1
ATOM 636 C C . PRO A 1 79 ? 1.288 27.253 23.070 1.00 14.27 425 PRO A C 1
ATOM 637 O O . PRO A 1 79 ? 1.618 27.340 24.254 1.00 13.31 425 PRO A O 1
ATOM 641 N N . PHE A 1 80 ? 1.496 26.164 22.338 1.00 14.76 426 PHE A N 1
ATOM 642 C CA . PHE A 1 80 ? 2.133 24.981 22.894 1.00 15.51 426 PHE A CA 1
ATOM 643 C C . PHE A 1 80 ? 3.584 25.261 23.289 1.00 16.21 426 PHE A C 1
ATOM 644 O O . PHE A 1 80 ? 4.323 25.923 22.556 1.00 15.86 426 PHE A O 1
ATOM 652 N N . GLN A 1 81 ? 3.974 24.754 24.454 1.00 16.78 427 GLN A N 1
ATOM 653 C CA . GLN A 1 81 ? 5.343 24.874 24.942 1.00 17.78 427 GLN A CA 1
ATOM 654 C C . GLN A 1 81 ? 5.770 23.503 25.469 1.00 18.10 427 GLN A C 1
ATOM 655 O O . GLN A 1 81 ? 4.970 22.773 26.052 1.00 18.01 427 GLN A O 1
ATOM 661 N N . GLY A 1 82 ? 7.030 23.151 25.252 1.00 18.27 428 GLY A N 1
ATOM 662 C CA . GLY A 1 82 ? 7.507 21.862 25.709 1.00 18.66 428 GLY A CA 1
ATOM 663 C C . GLY A 1 82 ? 8.576 21.337 24.780 1.00 19.19 428 GLY A C 1
ATOM 664 O O . GLY A 1 82 ? 9.051 22.054 23.898 1.00 19.61 428 GLY A O 1
ATOM 665 N N . THR A 1 83 ? 8.946 20.078 24.968 1.00 18.55 429 THR A N 1
ATOM 666 C CA . THR A 1 83 ? 9.976 19.473 24.150 1.00 18.45 429 THR A CA 1
ATOM 667 C C . THR A 1 83 ? 9.404 18.238 23.458 1.00 17.46 429 THR A C 1
ATOM 668 O O . THR A 1 83 ? 8.532 17.562 24.003 1.00 17.01 429 THR A O 1
ATOM 672 N N . ILE A 1 84 ? 9.886 17.957 22.254 1.00 15.99 430 ILE A N 1
ATOM 673 C CA . ILE A 1 84 ? 9.425 16.793 21.506 1.00 15.82 430 ILE A CA 1
ATOM 674 C C . ILE A 1 84 ? 10.623 15.972 21.036 1.00 15.92 430 ILE A C 1
ATOM 675 O O . ILE A 1 84 ? 11.511 16.488 20.361 1.00 16.49 430 ILE A O 1
ATOM 680 N N . ARG A 1 85 ? 10.642 14.696 21.404 1.00 15.83 431 ARG A N 1
ATOM 681 C CA . ARG A 1 85 ? 11.722 13.795 21.017 1.00 15.96 431 ARG A CA 1
ATOM 682 C C . ARG A 1 85 ? 11.239 12.950 19.836 1.00 15.32 431 ARG A C 1
ATOM 683 O O . ARG A 1 85 ? 10.241 12.235 19.949 1.00 15.80 431 ARG A O 1
ATOM 691 N N . LEU A 1 86 ? 11.929 13.059 18.703 1.00 14.58 432 LEU A N 1
ATOM 692 C CA . LEU A 1 86 ? 11.580 12.304 17.499 1.00 14.72 432 LEU A CA 1
ATOM 693 C C . LEU A 1 86 ? 12.617 11.216 17.302 1.00 14.97 432 LEU A C 1
ATOM 694 O O . LEU A 1 86 ? 13.813 11.498 17.221 1.00 14.98 432 LEU A O 1
ATOM 699 N N . THR A 1 87 ? 12.159 9.972 17.207 1.00 15.31 433 THR A N 1
ATOM 700 C CA . THR A 1 87 ? 13.085 8.857 17.083 1.00 15.84 433 THR A CA 1
ATOM 701 C C . THR A 1 87 ? 12.695 7.780 16.075 1.00 15.90 433 THR A C 1
ATOM 702 O O . THR A 1 87 ? 11.545 7.353 16.025 1.00 15.86 433 THR A O 1
ATOM 706 N N . ILE A 1 88 ? 13.664 7.358 15.269 1.00 16.00 434 ILE A N 1
ATOM 707 C CA . ILE A 1 88 ? 13.461 6.260 14.330 1.00 16.21 434 ILE A CA 1
ATOM 708 C C . ILE A 1 88 ? 14.147 5.111 15.064 1.00 16.72 434 ILE A C 1
ATOM 709 O O . ILE A 1 88 ? 15.368 5.110 15.263 1.00 16.68 434 ILE A O 1
ATOM 714 N N . LEU A 1 89 ? 13.338 4.151 15.489 1.00 17.05 435 LEU A N 1
ATOM 715 C CA . LEU A 1 89 ? 13.806 3.024 16.280 1.00 18.04 435 LEU A CA 1
ATOM 716 C C . LEU A 1 89 ? 14.606 1.911 15.615 1.00 18.84 435 LEU A C 1
ATOM 717 O O . LEU A 1 89 ? 14.208 1.358 14.592 1.00 18.81 435 LEU A O 1
ATOM 722 N N . ASP A 1 90 ? 15.742 1.589 16.227 1.00 20.08 436 ASP A N 1
ATOM 723 C CA . ASP A 1 90 ? 16.605 0.510 15.761 1.00 22.05 436 ASP A CA 1
ATOM 724 C C . ASP A 1 90 ? 15.894 -0.777 16.155 1.00 23.04 436 ASP A C 1
ATOM 725 O O . ASP A 1 90 ? 15.564 -0.976 17.329 1.00 22.78 436 ASP A O 1
ATOM 730 N N . GLN A 1 91 ? 15.640 -1.646 15.184 1.00 24.68 437 GLN A N 1
ATOM 731 C CA . GLN A 1 91 ? 14.944 -2.888 15.487 1.00 26.68 437 GLN A CA 1
ATOM 732 C C . GLN A 1 91 ? 15.871 -4.098 15.465 1.00 28.89 437 GLN A C 1
ATOM 733 O O . GLN A 1 91 ? 15.413 -5.238 15.361 1.00 29.06 437 GLN A O 1
ATOM 739 N N . SER A 1 92 ? 17.170 -3.855 15.584 1.00 31.43 438 SER A N 1
ATOM 740 C CA . SER A 1 92 ? 18.132 -4.949 15.573 1.00 34.21 438 SER A CA 1
ATOM 741 C C . SER A 1 92 ? 18.185 -5.641 16.930 1.00 36.05 438 SER A C 1
ATOM 742 O O . SER A 1 92 ? 17.267 -5.510 17.739 1.00 36.17 438 SER A O 1
ATOM 745 N N . GLU A 1 93 ? 19.271 -6.369 17.168 1.00 38.65 439 GLU A N 1
ATOM 746 C CA . GLU A 1 93 ? 19.481 -7.104 18.411 1.00 40.82 439 GLU A CA 1
ATOM 747 C C . GLU A 1 93 ? 19.648 -6.122 19.559 1.00 41.84 439 GLU A C 1
ATOM 748 O O . GLU A 1 93 ? 20.306 -5.090 19.414 1.00 42.23 439 GLU A O 1
ATOM 754 N N . ALA A 1 94 ? 19.061 -6.443 20.705 1.00 42.83 440 ALA A N 1
ATOM 755 C CA . ALA A 1 94 ? 19.152 -5.565 21.861 1.00 43.62 440 ALA A CA 1
ATOM 756 C C . ALA A 1 94 ? 20.557 -5.448 22.465 1.00 44.17 440 ALA A C 1
ATOM 757 O O . ALA A 1 94 ? 20.813 -4.535 23.251 1.00 44.45 440 ALA A O 1
ATOM 759 N N . PRO A 1 95 ? 21.467 -6.394 22.157 1.00 44.33 441 PRO A N 1
ATOM 760 C CA . PRO A 1 95 ? 22.836 -6.338 22.684 1.00 44.32 441 PRO A CA 1
ATOM 761 C C . PRO A 1 95 ? 23.299 -4.867 22.786 1.00 44.26 441 PRO A C 1
ATOM 762 O O . PRO A 1 95 ? 23.874 -4.435 23.789 1.00 44.70 441 PRO A O 1
ATOM 766 N N . VAL A 1 96 ? 23.030 -4.125 21.717 1.00 43.79 442 VAL A N 1
ATOM 767 C CA . VAL A 1 96 ? 23.381 -2.719 21.582 1.00 43.10 442 VAL A CA 1
ATOM 768 C C . VAL A 1 96 ? 22.488 -2.093 20.521 1.00 42.23 442 VAL A C 1
ATOM 769 O O . VAL A 1 96 ? 22.566 -2.446 19.337 1.00 42.47 442 VAL A O 1
ATOM 773 N N . ARG A 1 97 ? 21.662 -1.149 20.956 1.00 41.15 443 ARG A N 1
ATOM 774 C CA . ARG A 1 97 ? 20.721 -0.472 20.081 1.00 39.57 443 ARG A CA 1
ATOM 775 C C . ARG A 1 97 ? 21.022 1.008 19.935 1.00 38.03 443 ARG A C 1
ATOM 776 O O . ARG A 1 97 ? 21.083 1.735 20.926 1.00 38.09 443 ARG A O 1
ATOM 784 N N . GLN A 1 98 ? 21.210 1.459 18.702 1.00 35.96 444 GLN A N 1
ATOM 785 C CA . GLN A 1 98 ? 21.462 2.869 18.459 1.00 33.89 444 GLN A CA 1
ATOM 786 C C . GLN A 1 98 ? 20.330 3.491 17.659 1.00 31.94 444 GLN A C 1
ATOM 787 O O . GLN A 1 98 ? 20.302 3.394 16.433 1.00 31.33 444 GLN A O 1
ATOM 793 N N . ASN A 1 99 ? 19.384 4.118 18.353 1.00 29.72 445 ASN A N 1
ATOM 794 C CA . ASN A 1 99 ? 18.281 4.764 17.663 1.00 27.58 445 ASN A CA 1
ATOM 795 C C . ASN A 1 99 ? 18.789 6.037 17.014 1.00 26.66 445 ASN A C 1
ATOM 796 O O . ASN A 1 99 ? 19.857 6.545 17.357 1.00 26.58 445 ASN A O 1
ATOM 801 N N . HIS A 1 100 ? 18.014 6.551 16.075 1.00 25.14 446 HIS A N 1
ATOM 802 C CA . HIS A 1 100 ? 18.377 7.779 15.397 1.00 24.05 446 HIS A CA 1
ATOM 803 C C . HIS A 1 100 ? 17.332 8.778 15.863 1.00 23.36 446 HIS A C 1
ATOM 804 O O . HIS A 1 100 ? 16.155 8.642 15.533 1.00 22.22 446 HIS A O 1
ATOM 811 N N . GLU A 1 101 ? 17.744 9.768 16.653 1.00 23.20 447 GLU A N 1
ATOM 812 C CA . GLU A 1 101 ? 16.777 10.739 17.145 1.00 22.92 447 GLU A CA 1
ATOM 813 C C . GLU A 1 101 ? 17.290 12.169 17.289 1.00 22.26 447 GLU A C 1
ATOM 814 O O . GLU A 1 101 ? 18.491 12.434 17.270 1.00 21.61 447 GLU A O 1
ATOM 820 N N . GLU A 1 102 ? 16.338 13.084 17.415 1.00 21.28 448 GLU A N 1
ATOM 821 C CA . GLU A 1 102 ? 16.604 14.500 17.607 1.00 21.09 448 GLU A CA 1
ATOM 822 C C . GLU A 1 102 ? 15.588 14.938 18.658 1.00 20.91 448 GLU A C 1
ATOM 823 O O . GLU A 1 102 ? 14.515 14.342 18.772 1.00 20.54 448 GLU A O 1
ATOM 829 N N . ILE A 1 103 ? 15.936 15.965 19.429 1.00 20.60 449 ILE A N 1
ATOM 830 C CA . ILE A 1 103 ? 15.054 16.501 20.460 1.00 20.79 449 ILE A CA 1
ATOM 831 C C . ILE A 1 103 ? 14.905 17.984 20.148 1.00 20.75 449 ILE A C 1
ATOM 832 O O . ILE A 1 103 ? 15.899 18.686 19.962 1.00 20.52 449 ILE A O 1
ATOM 837 N N . MET A 1 104 ? 13.673 18.469 20.083 1.00 20.90 450 MET A N 1
ATOM 838 C CA . MET A 1 104 ? 13.472 19.870 19.761 1.00 21.27 450 MET A CA 1
ATOM 839 C C . MET A 1 104 ? 12.560 20.584 20.739 1.00 21.72 450 MET A C 1
ATOM 840 O O . MET A 1 104 ? 11.563 20.027 21.191 1.00 21.34 450 MET A O 1
ATOM 845 N N . ASP A 1 105 ? 12.929 21.808 21.098 1.00 21.81 451 ASP A N 1
ATOM 846 C CA . ASP A 1 105 ? 12.101 22.598 21.995 1.00 22.27 451 ASP A CA 1
ATOM 847 C C . ASP A 1 105 ? 11.137 23.381 21.127 1.00 21.54 451 ASP A C 1
ATOM 848 O O . ASP A 1 105 ? 11.515 23.892 20.074 1.00 21.28 451 ASP A O 1
ATOM 853 N N . ALA A 1 106 ? 9.889 23.471 21.564 1.00 20.62 452 ALA A N 1
ATOM 854 C CA . ALA A 1 106 ? 8.904 24.222 20.812 1.00 20.38 452 ALA A CA 1
ATOM 855 C C . ALA A 1 106 ? 9.278 25.699 20.895 1.00 20.18 452 ALA A C 1
ATOM 856 O O . ALA A 1 106 ? 9.889 26.139 21.870 1.00 19.76 452 ALA A O 1
ATOM 858 N N . LYS A 1 107 ? 8.942 26.451 19.854 1.00 20.10 453 LYS A N 1
ATOM 859 C CA . LYS A 1 107 ? 9.220 27.883 19.822 1.00 20.20 453 LYS A CA 1
ATOM 860 C C . LYS A 1 107 ? 7.851 28.549 19.733 1.00 19.41 453 LYS A C 1
ATOM 861 O O . LYS A 1 107 ? 7.254 28.646 18.659 1.00 19.38 453 LYS A O 1
ATOM 867 N N . PRO A 1 108 ? 7.326 28.996 20.884 1.00 19.24 454 PRO A N 1
ATOM 868 C CA . PRO A 1 108 ? 6.021 29.645 20.990 1.00 18.59 454 PRO A CA 1
ATOM 869 C C . PRO A 1 108 ? 5.787 30.851 20.091 1.00 18.34 454 PRO A C 1
ATOM 870 O O . PRO A 1 108 ? 4.651 31.286 19.933 1.00 17.48 454 PRO A O 1
ATOM 874 N N . GLU A 1 109 ? 6.845 31.384 19.485 1.00 18.40 455 GLU A N 1
ATOM 875 C CA . GLU A 1 109 ? 6.665 32.535 18.601 1.00 18.66 455 GLU A CA 1
ATOM 876 C C . GLU A 1 109 ? 6.215 32.080 17.216 1.00 18.29 455 GLU A C 1
ATOM 877 O O . GLU A 1 109 ? 5.749 32.886 16.413 1.00 17.89 455 GLU A O 1
ATOM 883 N N . LEU A 1 110 ? 6.351 30.785 16.943 1.00 17.89 456 LEU A N 1
ATOM 884 C CA . LEU A 1 110 ? 5.977 30.236 15.642 1.00 17.65 456 LEU A CA 1
ATOM 885 C C . LEU A 1 110 ? 4.532 29.758 15.607 1.00 17.57 456 LEU A C 1
ATOM 886 O O . LEU A 1 110 ? 4.076 29.073 16.525 1.00 17.51 456 LEU A O 1
ATOM 891 N N . LEU A 1 111 ? 3.816 30.107 14.541 1.00 17.14 457 LEU A N 1
ATOM 892 C CA . LEU A 1 111 ? 2.422 29.706 14.409 1.00 18.01 457 LEU A CA 1
ATOM 893 C C . LEU A 1 111 ? 2.241 28.192 14.338 1.00 17.36 457 LEU A C 1
ATOM 894 O O . LEU A 1 111 ? 1.129 27.688 14.486 1.00 17.25 457 LEU A O 1
ATOM 899 N N . ALA A 1 112 ? 3.333 27.465 14.122 1.00 17.13 458 ALA A N 1
ATOM 900 C CA . ALA A 1 112 ? 3.262 26.008 14.085 1.00 16.57 458 ALA A CA 1
ATOM 901 C C . ALA A 1 112 ? 2.825 25.505 15.467 1.00 16.23 458 ALA A C 1
ATOM 902 O O . ALA A 1 112 ? 2.300 24.400 15.600 1.00 15.50 458 ALA A O 1
ATOM 904 N N . PHE A 1 113 ? 3.031 26.321 16.498 1.00 15.83 459 PHE A N 1
ATOM 905 C CA . PHE A 1 113 ? 2.651 25.894 17.840 1.00 16.28 459 PHE A CA 1
ATOM 906 C C . PHE A 1 113 ? 1.379 26.500 18.424 1.00 16.19 459 PHE A C 1
ATOM 907 O O . PHE A 1 113 ? 1.116 26.385 19.622 1.00 16.07 459 PHE A O 1
ATOM 915 N N . GLN A 1 114 ? 0.579 27.129 17.572 1.00 15.98 460 GLN A N 1
ATOM 916 C CA . GLN A 1 114 ? -0.696 27.688 18.003 1.00 16.33 460 GLN A CA 1
ATOM 917 C C . GLN A 1 114 ? -1.768 26.692 17.560 1.00 16.43 460 GLN A C 1
ATOM 918 O O . GLN A 1 114 ? -1.476 25.759 16.814 1.00 16.93 460 GLN A O 1
ATOM 924 N N . ARG A 1 115 ? -3.001 26.881 18.014 1.00 15.98 461 ARG A N 1
ATOM 925 C CA . ARG A 1 115 ? -4.092 25.998 17.605 1.00 15.97 461 ARG A CA 1
ATOM 926 C C . ARG A 1 115 ? -4.521 26.416 16.203 1.00 15.82 461 ARG A C 1
ATOM 927 O O . ARG A 1 115 ? -4.772 27.591 15.954 1.00 15.48 461 ARG A O 1
ATOM 935 N N . PRO A 1 116 ? -4.601 25.459 15.264 1.00 15.99 462 PRO A N 1
ATOM 936 C CA . PRO A 1 116 ? -5.002 25.775 13.889 1.00 16.39 462 PRO A CA 1
ATOM 937 C C . PRO A 1 116 ? -6.497 26.055 13.732 1.00 16.69 462 PRO A C 1
ATOM 938 O O . PRO A 1 116 ? -7.318 25.522 14.483 1.00 17.25 462 PRO A O 1
ATOM 942 N N . THR A 1 117 ? -6.842 26.890 12.753 1.00 17.40 463 THR A N 1
ATOM 943 C CA . THR A 1 117 ? -8.240 27.227 12.471 1.00 18.13 463 THR A CA 1
ATOM 944 C C . THR A 1 117 ? -8.874 26.187 11.536 1.00 18.22 463 THR A C 1
ATOM 945 O O . THR A 1 117 ? -10.061 26.263 11.210 1.00 18.71 463 THR A O 1
ATOM 949 N N . ILE A 1 118 ? -8.064 25.231 11.098 1.00 17.92 464 ILE A N 1
ATOM 950 C CA . ILE A 1 118 ? -8.524 24.133 10.244 1.00 17.75 464 ILE A CA 1
ATOM 951 C C . ILE A 1 118 ? -7.981 22.860 10.899 1.00 17.83 464 ILE A C 1
ATOM 952 O O . ILE A 1 118 ? -7.038 22.927 11.690 1.00 17.39 464 ILE A O 1
ATOM 957 N N . PRO A 1 119 ? -8.550 21.685 10.569 1.00 17.85 465 PRO A N 1
ATOM 958 C CA . PRO A 1 119 ? -8.107 20.415 11.161 1.00 17.43 465 PRO A CA 1
ATOM 959 C C . PRO A 1 119 ? -6.613 20.221 11.407 1.00 16.95 465 PRO A C 1
ATOM 960 O O . PRO A 1 119 ? -6.216 19.880 12.522 1.00 17.22 465 PRO A O 1
ATOM 964 N N . ARG A 1 120 ? -5.786 20.437 10.389 1.00 16.17 466 ARG A N 1
ATOM 965 C CA . ARG A 1 120 ? -4.345 20.281 10.562 1.00 15.95 466 ARG A CA 1
ATOM 966 C C . ARG A 1 120 ? -3.616 21.586 10.246 1.00 15.49 466 ARG A C 1
ATOM 967 O O . ARG A 1 120 ? -3.843 22.212 9.213 1.00 14.12 466 ARG A O 1
ATOM 975 N N . ASN A 1 121 ? -2.734 21.989 11.150 1.00 15.36 467 ASN A N 1
ATOM 976 C CA . ASN A 1 121 ? -1.970 23.222 10.984 1.00 15.19 467 ASN A CA 1
ATOM 977 C C . ASN A 1 121 ? -1.159 23.165 9.682 1.00 15.76 467 ASN A C 1
ATOM 978 O O . ASN A 1 121 ? -0.418 22.209 9.440 1.00 14.92 467 ASN A O 1
ATOM 983 N N . PRO A 1 122 ? -1.319 24.174 8.807 1.00 16.20 468 PRO A N 1
ATOM 984 C CA . PRO A 1 122 ? -0.570 24.191 7.547 1.00 16.99 468 PRO A CA 1
ATOM 985 C C . PRO A 1 122 ? 0.933 24.237 7.847 1.00 16.97 468 PRO A C 1
ATOM 986 O O . PRO A 1 122 ? 1.755 23.718 7.088 1.00 17.49 468 PRO A O 1
ATOM 990 N N . LYS A 1 123 ? 1.283 24.873 8.962 1.00 16.91 469 LYS A N 1
ATOM 991 C CA . LYS A 1 123 ? 2.678 24.983 9.374 1.00 16.93 469 LYS A CA 1
ATOM 992 C C . LYS A 1 123 ? 3.087 23.810 10.259 1.00 16.74 469 LYS A C 1
ATOM 993 O O . LYS A 1 123 ? 2.372 23.442 11.191 1.00 16.57 469 LYS A O 1
ATOM 999 N N . GLY A 1 124 ? 4.239 23.227 9.948 1.00 16.25 470 GLY A N 1
ATOM 1000 C CA . GLY A 1 124 ? 4.758 22.110 10.717 1.00 15.89 470 GLY A CA 1
ATOM 1001 C C . GLY A 1 124 ? 6.158 22.463 11.182 1.00 15.79 470 GLY A C 1
ATOM 1002 O O . GLY A 1 124 ? 6.792 23.343 10.599 1.00 15.67 470 GLY A O 1
ATOM 1003 N N . PHE A 1 125 ? 6.644 21.785 12.218 1.00 15.12 471 PHE A N 1
ATOM 1004 C CA . PHE A 1 125 ? 7.972 22.055 12.762 1.00 14.90 471 PHE A CA 1
ATOM 1005 C C . PHE A 1 125 ? 8.777 20.754 12.805 1.00 14.89 471 PHE A C 1
ATOM 1006 O O . PHE A 1 125 ? 8.318 19.738 13.331 1.00 14.37 471 PHE A O 1
ATOM 1014 N N . GLY A 1 126 ? 9.978 20.774 12.245 1.00 14.94 472 GLY A N 1
ATOM 1015 C CA . GLY A 1 126 ? 10.766 19.557 12.242 1.00 14.91 472 GLY A CA 1
ATOM 1016 C C . GLY A 1 126 ? 12.069 19.633 11.474 1.00 15.19 472 GLY A C 1
ATOM 1017 O O . GLY A 1 126 ? 12.674 20.704 11.357 1.00 14.98 472 GLY A O 1
ATOM 1018 N N . TYR A 1 127 ? 12.482 18.493 10.927 1.00 15.01 473 TYR A N 1
ATOM 1019 C CA . TYR A 1 127 ? 13.751 18.392 10.211 1.00 15.36 473 TYR A CA 1
ATOM 1020 C C . TYR A 1 127 ? 13.662 17.903 8.772 1.00 15.57 473 TYR A C 1
ATOM 1021 O O . TYR A 1 127 ? 13.231 16.781 8.519 1.00 15.67 473 TYR A O 1
ATOM 1030 N N . VAL A 1 128 ? 14.097 18.738 7.835 1.00 15.63 474 VAL A N 1
ATOM 1031 C CA . VAL A 1 128 ? 14.095 18.360 6.432 1.00 16.08 474 VAL A CA 1
ATOM 1032 C C . VAL A 1 128 ? 15.079 17.216 6.2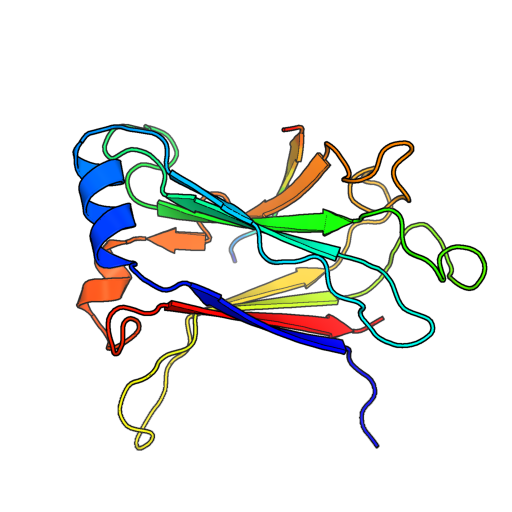36 1.00 16.00 474 VAL A C 1
ATOM 1033 O O . VAL A 1 128 ? 14.801 16.269 5.502 1.00 16.35 474 VAL A O 1
ATOM 1037 N N . THR A 1 129 ? 16.224 17.297 6.911 1.00 16.12 475 THR A N 1
ATOM 1038 C CA . THR A 1 129 ? 17.249 16.259 6.822 1.00 16.03 475 THR A CA 1
ATOM 1039 C C . THR A 1 129 ? 17.328 15.459 8.128 1.00 15.93 475 THR A C 1
ATOM 1040 O O . THR A 1 129 ? 18.372 15.421 8.778 1.00 16.36 475 THR A O 1
ATOM 1044 N N . PHE A 1 130 ? 16.227 14.812 8.505 1.00 15.38 476 PHE A N 1
ATOM 1045 C CA . PHE A 1 130 ? 16.193 14.036 9.737 1.00 15.55 476 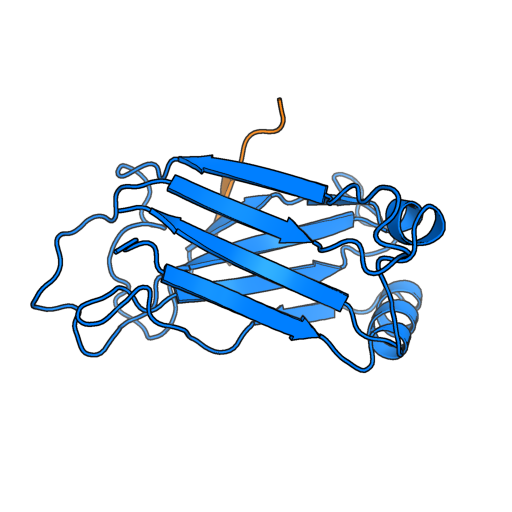PHE A CA 1
ATOM 1046 C C . PHE A 1 130 ? 17.154 12.857 9.699 1.00 15.77 476 PHE A C 1
ATOM 1047 O O . PHE A 1 130 ? 17.961 12.669 10.612 1.00 15.25 476 PHE A O 1
ATOM 1055 N N . MET A 1 131 ? 17.061 12.061 8.638 1.00 16.14 477 MET A N 1
ATOM 1056 C CA . MET A 1 131 ? 17.921 10.897 8.499 1.00 17.15 477 MET A CA 1
ATOM 1057 C C . MET A 1 131 ? 18.104 10.522 7.029 1.00 16.58 477 MET A C 1
ATOM 1058 O O . MET A 1 131 ? 17.136 10.408 6.280 1.00 16.11 477 MET A O 1
ATOM 1063 N N . HIS A 1 132 ? 19.351 10.328 6.610 1.00 16.31 478 HIS A N 1
ATOM 1064 C CA . HIS A 1 132 ? 19.605 9.962 5.223 1.00 16.53 478 HIS A CA 1
ATOM 1065 C C . HIS A 1 132 ? 19.157 8.512 5.023 1.00 16.83 478 HIS A C 1
ATOM 1066 O O . HIS A 1 132 ? 19.349 7.672 5.904 1.00 16.48 478 HIS A O 1
ATOM 1073 N N . LEU A 1 133 ? 18.559 8.224 3.869 1.00 17.39 479 LEU A N 1
ATOM 1074 C CA . LEU A 1 133 ? 18.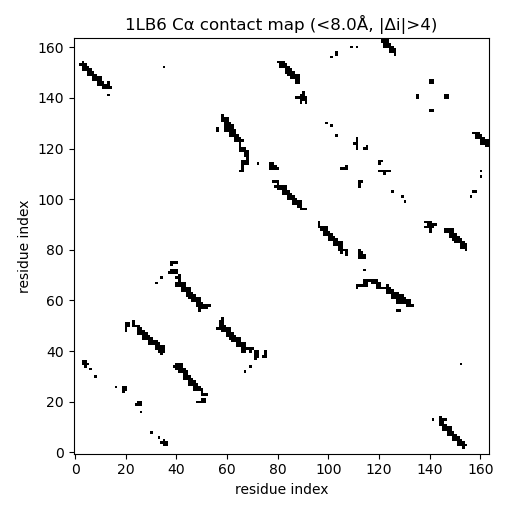101 6.870 3.552 1.00 18.74 479 LEU A CA 1
ATOM 1075 C C . LEU A 1 133 ? 19.227 5.831 3.608 1.00 19.77 479 LEU A C 1
ATOM 1076 O O . LEU A 1 133 ? 18.994 4.669 3.932 1.00 19.24 479 LEU A O 1
ATOM 1081 N N . GLU A 1 134 ? 20.448 6.256 3.299 1.00 21.30 480 GLU A N 1
ATOM 1082 C CA . GLU A 1 134 ? 21.604 5.361 3.316 1.00 23.31 480 GLU A CA 1
ATOM 1083 C C . GLU A 1 134 ? 21.805 4.771 4.714 1.00 24.34 480 GLU A C 1
ATOM 1084 O O . GLU A 1 134 ? 22.347 3.676 4.867 1.00 24.53 480 GLU A O 1
ATOM 1090 N N . ALA A 1 135 ? 21.358 5.502 5.732 1.00 25.57 481 ALA A N 1
ATOM 1091 C CA . ALA A 1 135 ? 21.481 5.053 7.117 1.00 26.93 481 ALA A CA 1
ATOM 1092 C C . ALA A 1 135 ? 20.681 3.774 7.366 1.00 28.07 481 ALA A C 1
ATOM 1093 O O . ALA A 1 135 ? 21.001 2.999 8.271 1.00 28.14 481 ALA A O 1
ATOM 1095 N N . LEU A 1 136 ? 19.638 3.560 6.568 1.00 29.33 482 LEU A N 1
ATOM 1096 C CA . LEU A 1 136 ? 18.798 2.374 6.701 1.00 30.75 482 LEU A CA 1
ATOM 1097 C C . LEU A 1 136 ? 19.566 1.117 6.299 1.00 31.86 482 LEU A C 1
ATOM 1098 O O . LEU A 1 136 ? 19.178 0.001 6.648 1.00 32.21 482 LEU A O 1
ATOM 1103 N N . ARG A 1 137 ? 20.653 1.306 5.560 1.00 33.25 483 ARG A N 1
ATOM 1104 C CA . ARG A 1 137 ? 21.483 0.196 5.101 1.00 34.33 483 ARG A CA 1
ATOM 1105 C C . ARG A 1 137 ? 22.624 -0.116 6.066 1.00 34.60 483 ARG A C 1
ATOM 1106 O O . ARG A 1 137 ? 23.439 -0.999 5.804 1.00 35.11 483 ARG A O 1
ATOM 1114 N N . GLN A 1 138 ? 22.672 0.604 7.183 1.00 34.91 484 GLN A N 1
ATOM 1115 C CA . GLN A 1 138 ? 23.723 0.415 8.181 1.00 35.05 484 GLN A CA 1
ATOM 1116 C C . GLN A 1 138 ? 23.287 -0.320 9.445 1.00 34.76 484 GLN A C 1
ATOM 1117 O O . GLN A 1 138 ? 24.114 -0.907 10.146 1.00 34.67 484 GLN A O 1
ATOM 1123 N N . ARG A 1 139 ? 21.992 -0.287 9.740 1.00 34.28 485 ARG A N 1
ATOM 1124 C CA . ARG A 1 139 ? 21.464 -0.968 10.915 1.00 33.43 485 ARG A CA 1
ATOM 1125 C C . ARG A 1 139 ? 20.082 -1.482 10.552 1.00 32.19 485 ARG A C 1
ATOM 1126 O O . ARG A 1 139 ? 19.492 -1.035 9.569 1.00 32.28 485 ARG A O 1
ATOM 1134 N N . THR A 1 140 ? 19.568 -2.417 11.341 1.00 30.76 486 THR A N 1
ATOM 1135 C CA . THR A 1 140 ? 18.250 -2.975 11.079 1.00 29.55 486 THR A CA 1
ATOM 1136 C C . THR A 1 140 ? 17.144 -2.020 11.531 1.00 28.49 486 THR A C 1
ATOM 1137 O O . THR A 1 140 ? 16.475 -2.268 12.536 1.00 28.12 486 THR A O 1
ATOM 1141 N N . PHE A 1 141 ? 16.961 -0.921 10.803 1.00 27.27 487 PHE A N 1
ATOM 1142 C CA . PHE A 1 141 ? 15.902 0.022 11.141 1.00 26.24 487 PHE A CA 1
ATOM 1143 C C . PHE A 1 141 ? 14.608 -0.486 10.537 1.00 25.90 487 PHE A C 1
ATOM 1144 O O . PHE A 1 141 ? 13.524 -0.232 11.056 1.00 25.63 487 PHE A O 1
ATOM 1152 N N . ILE A 1 142 ? 14.737 -1.205 9.426 1.00 25.61 488 ILE A N 1
ATOM 1153 C CA . ILE A 1 142 ? 13.584 -1.771 8.746 1.00 25.37 488 ILE A CA 1
ATOM 1154 C C . ILE A 1 142 ? 13.481 -3.241 9.117 1.00 25.36 488 ILE A C 1
ATOM 1155 O O . ILE A 1 142 ? 14.423 -4.004 8.918 1.00 25.54 488 ILE A O 1
ATOM 1160 N N . LYS A 1 143 ? 12.339 -3.632 9.665 1.00 25.35 489 LYS A N 1
ATOM 1161 C CA . LYS A 1 143 ? 12.117 -5.019 10.037 1.00 25.30 489 LYS A CA 1
ATOM 1162 C C . LYS A 1 143 ? 10.712 -5.390 9.590 1.00 24.91 489 LYS A C 1
ATOM 1163 O O . LYS A 1 143 ? 9.762 -4.639 9.808 1.00 24.35 489 LYS A O 1
ATOM 1169 N N . ASP A 1 144 ? 10.584 -6.547 8.954 1.00 25.01 490 ASP A N 1
ATOM 1170 C CA . ASP A 1 144 ? 9.291 -7.004 8.462 1.00 25.05 490 ASP A CA 1
ATOM 1171 C C . ASP A 1 144 ? 8.670 -5.890 7.609 1.00 24.14 490 ASP A C 1
ATOM 1172 O O . ASP A 1 144 ? 7.471 -5.598 7.685 1.00 24.12 490 ASP A O 1
ATOM 1177 N N . ASP A 1 145 ? 9.534 -5.267 6.809 1.00 23.06 491 ASP A N 1
ATOM 1178 C CA . ASP A 1 145 ? 9.169 -4.197 5.885 1.00 21.83 491 ASP A CA 1
ATOM 1179 C C . ASP A 1 145 ? 8.442 -3.049 6.590 1.00 20.99 491 ASP A C 1
ATOM 1180 O O . ASP A 1 145 ? 7.578 -2.387 6.011 1.00 20.11 491 ASP A O 1
ATOM 1185 N N . THR A 1 146 ? 8.818 -2.808 7.843 1.00 20.07 492 THR A N 1
ATOM 1186 C CA . THR A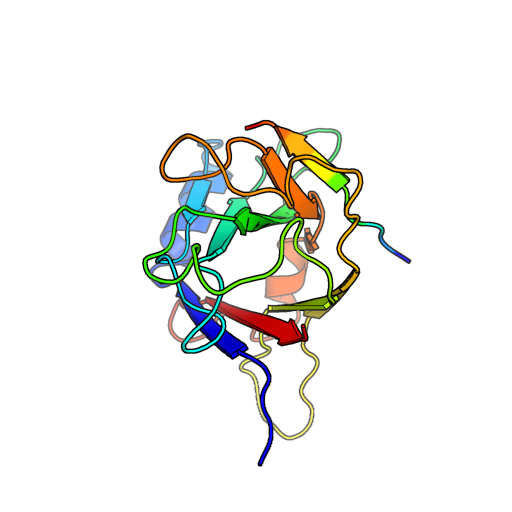 1 146 ? 8.204 -1.749 8.641 1.00 19.82 492 THR A CA 1
ATOM 1187 C C . THR A 1 146 ? 9.226 -0.832 9.313 1.00 18.88 492 THR A C 1
ATOM 1188 O O . THR A 1 146 ? 10.265 -1.280 9.798 1.00 18.78 492 THR A O 1
ATOM 1192 N N . LEU A 1 147 ? 8.917 0.460 9.328 1.00 17.56 493 LEU A N 1
ATOM 1193 C CA . LEU A 1 147 ? 9.763 1.454 9.970 1.00 16.44 493 LEU A CA 1
ATOM 1194 C C . LEU A 1 147 ? 9.003 1.902 11.224 1.00 15.60 493 LEU A C 1
ATOM 1195 O O . LEU A 1 147 ? 7.778 2.068 11.188 1.00 14.47 493 LEU A O 1
ATOM 1200 N N . LEU A 1 148 ? 9.719 2.088 12.329 1.00 15.18 494 LEU A N 1
ATOM 1201 C CA . LEU A 1 148 ? 9.098 2.512 13.581 1.00 15.51 494 LEU A CA 1
ATOM 1202 C C . LEU A 1 148 ? 9.521 3.920 13.981 1.00 15.24 494 LEU A C 1
ATOM 1203 O O . LEU A 1 148 ? 10.694 4.167 14.231 1.00 15.33 494 LEU A O 1
ATOM 1208 N N . VAL A 1 149 ? 8.562 4.838 14.050 1.00 14.61 495 VAL A N 1
ATOM 1209 C CA . VAL A 1 149 ? 8.858 6.213 14.430 1.00 14.43 495 VAL A CA 1
ATOM 1210 C C . VAL A 1 149 ? 8.216 6.509 15.788 1.00 14.39 495 VAL A C 1
ATOM 1211 O O . VAL A 1 149 ? 7.030 6.258 15.992 1.00 15.14 495 VAL A O 1
ATOM 1215 N N . ARG A 1 150 ? 9.002 7.046 16.714 1.00 14.78 496 ARG A N 1
ATOM 1216 C CA . ARG A 1 150 ? 8.504 7.348 18.051 1.00 14.35 496 ARG A CA 1
ATOM 1217 C C . ARG A 1 150 ? 8.488 8.847 18.323 1.00 14.48 496 ARG A C 1
ATOM 1218 O O . ARG A 1 150 ? 9.423 9.561 17.976 1.00 14.75 496 ARG A O 1
ATOM 1226 N N . CYS A 1 151 ? 7.417 9.317 18.942 1.00 13.85 497 CYS A N 1
ATOM 1227 C CA . CYS A 1 151 ? 7.289 10.730 19.273 1.00 14.55 497 CYS A CA 1
ATOM 1228 C C . CYS A 1 151 ? 6.918 10.863 20.742 1.00 14.72 497 CYS A C 1
ATOM 1229 O O . CYS A 1 151 ? 5.845 10.421 21.153 1.00 15.02 497 CYS A O 1
ATOM 1232 N N . GLU A 1 152 ? 7.807 11.464 21.529 1.00 15.34 498 GLU A N 1
ATOM 1233 C CA . GLU A 1 152 ? 7.553 11.672 22.951 1.00 15.53 498 GLU A CA 1
ATOM 1234 C C . GLU A 1 152 ? 7.444 13.169 23.223 1.00 15.65 498 GLU A C 1
ATOM 1235 O O . GLU A 1 152 ? 8.354 13.936 22.906 1.00 15.56 498 GLU A O 1
ATOM 1241 N N . VAL A 1 153 ? 6.326 13.571 23.815 1.00 16.39 499 VAL A N 1
ATOM 1242 C CA . VAL A 1 153 ? 6.075 14.972 24.120 1.00 17.37 499 VAL A CA 1
ATOM 1243 C C . VAL A 1 153 ? 6.102 15.222 25.620 1.00 18.87 499 VAL A C 1
ATOM 1244 O O . VAL A 1 153 ? 5.481 14.492 26.396 1.00 18.21 499 VAL A O 1
ATOM 1248 N N . SER A 1 154 ? 6.823 16.261 26.019 1.00 20.22 500 SER A N 1
ATOM 1249 C CA . SER A 1 154 ? 6.913 16.631 27.423 1.00 22.95 500 SER A CA 1
ATOM 1250 C C . SER A 1 154 ? 6.423 18.074 27.521 1.00 24.22 500 SER A C 1
ATOM 1251 O O . SER A 1 154 ? 7.053 18.978 26.975 1.00 23.95 500 SER A O 1
ATOM 1254 N N . THR A 1 155 ? 5.288 18.283 28.187 1.00 26.23 501 THR A N 1
ATOM 1255 C CA . THR A 1 155 ? 4.719 19.623 28.338 1.00 28.24 501 THR A CA 1
ATOM 1256 C C . THR A 1 155 ? 5.183 20.262 29.644 1.00 28.91 501 THR A C 1
ATOM 1257 O O . THR A 1 155 ? 6.134 21.070 29.581 1.00 30.19 501 THR A O 1
ATOM 1261 N N . LYS B 2 1 ? 25.023 20.822 15.991 1.00 36.36 601 LYS B N 1
ATOM 1262 C CA . LYS B 2 1 ? 23.719 20.180 16.328 1.00 36.15 601 LYS B CA 1
ATOM 1263 C C . LYS B 2 1 ? 22.634 20.608 15.355 1.00 35.63 601 LYS B C 1
ATOM 1264 O O . LYS B 2 1 ? 22.382 21.804 15.175 1.00 35.57 601 LYS B O 1
ATOM 1270 N N . GLN B 2 2 ? 21.984 19.633 14.729 1.00 34.71 602 GLN B N 1
ATOM 1271 C CA . GLN B 2 2 ? 20.920 19.926 13.774 1.00 33.69 602 GLN B CA 1
ATOM 1272 C C . GLN B 2 2 ? 19.778 20.689 14.437 1.00 32.45 602 GLN B C 1
ATOM 1273 O O . GLN B 2 2 ? 19.292 20.302 15.501 1.00 32.22 602 GLN B O 1
ATOM 1279 N N . GLU B 2 3 ? 19.364 21.778 13.797 1.00 30.96 603 GLU B N 1
ATOM 1280 C CA . GLU B 2 3 ? 18.282 22.626 14.299 1.00 29.47 603 GLU B CA 1
ATOM 1281 C C . GLU B 2 3 ? 17.003 22.504 13.473 1.00 27.79 603 GLU B C 1
ATOM 1282 O O . GLU B 2 3 ? 17.036 22.597 12.248 1.00 27.33 603 GLU B O 1
ATOM 1288 N N . PRO B 2 4 ? 15.858 22.291 14.139 1.00 26.18 604 PRO B N 1
ATOM 1289 C CA . PRO B 2 4 ? 14.560 22.162 13.467 1.00 25.08 604 PRO B CA 1
ATOM 1290 C C . PRO B 2 4 ? 14.120 23.499 12.867 1.00 24.20 604 PRO B C 1
ATOM 1291 O O . PRO B 2 4 ? 14.642 24.549 13.232 1.00 24.28 604 PRO B O 1
ATOM 1295 N N . GLN B 2 5 ? 13.162 23.461 11.949 1.00 23.05 605 GLN B N 1
ATOM 1296 C CA . GLN B 2 5 ? 12.671 24.681 11.322 1.00 22.66 605 GLN B CA 1
ATOM 1297 C C . GLN B 2 5 ? 11.188 24.564 11.002 1.00 21.58 605 GLN B C 1
ATOM 1298 O O . GLN B 2 5 ? 10.648 23.462 10.895 1.00 20.91 605 GLN B O 1
ATOM 1304 N N . GLU B 2 6 ? 10.534 25.707 10.852 1.00 20.73 606 GLU B N 1
ATOM 1305 C CA . GLU B 2 6 ? 9.119 25.720 10.524 1.00 20.59 606 GLU B CA 1
ATOM 1306 C C . GLU B 2 6 ? 8.948 25.763 9.017 1.00 20.75 606 GLU B C 1
ATOM 1307 O O . GLU B 2 6 ? 9.640 26.513 8.326 1.00 20.63 606 GLU B O 1
ATOM 1313 N N . ILE B 2 7 ? 8.037 24.943 8.509 1.00 21.03 607 ILE B N 1
ATOM 1314 C CA . ILE B 2 7 ? 7.740 24.919 7.082 1.00 21.64 607 ILE B CA 1
ATOM 1315 C C . ILE B 2 7 ? 6.229 24.990 6.909 1.00 21.94 607 ILE B C 1
ATOM 1316 O O . ILE B 2 7 ? 5.478 24.296 7.594 1.00 21.35 607 ILE B O 1
ATOM 1321 N N . ASP B 2 8 ? 5.791 25.861 6.011 1.00 22.85 608 ASP B N 1
ATOM 1322 C CA . ASP B 2 8 ? 4.374 26.023 5.736 1.00 24.04 608 ASP B CA 1
ATOM 1323 C C . ASP B 2 8 ? 4.081 25.124 4.545 1.00 24.27 608 ASP B C 1
ATOM 1324 O O . ASP B 2 8 ? 4.560 25.379 3.438 1.00 24.14 608 ASP B O 1
ATOM 1329 N N . PHE B 2 9 ? 3.314 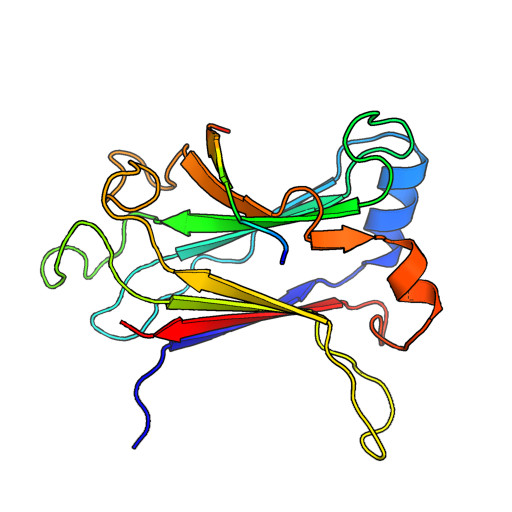24.065 4.771 1.00 24.32 609 PHE B N 1
ATOM 1330 C CA . PHE B 2 9 ? 2.985 23.149 3.693 1.00 24.46 609 PHE B CA 1
ATOM 1331 C C . PHE B 2 9 ? 1.675 23.541 3.025 1.00 24.69 609 PHE B C 1
ATOM 1332 O O . PHE B 2 9 ? 1.104 24.583 3.415 1.00 24.50 609 PHE B O 1
#

Nearest PDB structures (foldseek):
  1lb6-assembly1_A  TM=1.006E+00  e=1.412E-31  Homo sapiens
  1lb4-assembly1_A  TM=9.672E-01  e=3.262E-25  Homo sapiens
  6myd-assembly2_C  TM=9.838E-01  e=8.316E-22  Danio rerio
  4m4e-assembly1_B  TM=8.900E-01  e=1.065E-12  Homo sapiens
  3zjb-assembly1_C  TM=8.781E-01  e=1.009E-12  Homo sapiens

GO terms:
  GO:0061630 ubiquitin protein ligase activity (F, IDA)
  GO:0002753 cytoplasmic pattern recognition receptor signaling pathway (P, IDA)
  GO:0034142 toll-like receptor 4 signaling pathway (P, IDA)
  GO:0034162 toll-like receptor 9 signaling pathway (P, IDA)
  GO:0038061 non-canonical NF-kappaB signal transduction (P, IDA)
  GO:0005737 cytoplasm (C, IDA)
  GO:0038173 interleukin-17A-mediated signaling pathway (P, IDA)
  GO:0030674 protein-macromolecule adaptor activity (F, IDA)
  GO:0034450 ubiquitin-ubiquitin ligase activity (F, IDA)
  GO:0140374 antiviral innate immune response (P, IDA)
  GO:0023035 CD40 signaling pathway (P, IDA)
  GO:0050852 T cell receptor signaling pathway (P, IDA)
  GO:0007249 canonical NF-kappaB signal transduction (P, IDA)
  GO:0070534 protein K63-linked ubiquitination (P, IDA)
  GO:0000045 autophagosome assembly (P, IDA)
  GO:0005737 cytoplasm (C, IC)
  GO:0031234 extrinsic component of cytoplasmic side of plasma membrane (C, IC)
  GO:0038172 interleukin-33-mediated signaling pathway (P, IMP)
  GO:1904996 positive regulation of leukocyte adhesion to vascular endothelial cell (P, IMP)
  GO:0007249 canonical NF-kappaB signal transduction (P, IMP)

Secondary structure (DSSP, 8-state):
----EEEEEEE--HHHHHHHHHTT--EEEEPPPEESSSS--EEEEEEEE--TT-TTTTTEEEEEEEEE--TTGGGS-SS--SEEEEEE---S-TTS---EEEEEE--TTSGGGSPPSSSB-SEEEEEEEEEEGGGGGTS---BTTBEEEEEEEE-/----EEEE-

Radius of gyration: 15.95 Å; Cα contacts (8 Å, |Δi|>4): 369; chains: 2; bounding box: 35×40×47 Å

Sequence (164 aa):
QQCNGIYIWKIGNFGMHLKCQEEEKPVVIHSPGFYTGKPGYKLCMRLHLQLPTAQRCANYISLFVHTMQGEYDSHLPWPFQGTIRLTILDQSEAPVRQNHEEIMDAKPELLAFQRPTIPRNPKGFGYVTFMHLEALRQRTFIKDDTLLVRCEVSTKQEPQEIDF